Protein AF-A0A146LFT4-F1 (afdb_monomer_lite)

Organism: Lygus hesperus (NCBI:txid30085)

Sequence (166 aa):
MLKPLLLTLLDIGLSCFIITPLVVTFWATVWEFIFRYPDWFPLWWTLGVSWALQITVTLLRDILYEIHVKIRGWHFKIVSRLYIYLYCLVGLTGWRALWFLMEKYFDLRHTAVGLAVCLVPFVVISGSVNNLLALPYSVGVDHDRTSLYKYNTVFNVESTQNLGWY

Secondary structure (DSSP, 8-state):
-HHHHHHHHHHHHHIIIIIHHHHHHHHHHHHHHHHH-TTTS-HHHHHHHHHHHHHHHHHTHHHHHHHHHT--THHHHHHHHHHHHHHHHHHHHHHHHHHHHHHHHS-HHHHHHHHHHHHHHHHHHTTGGGGGGGSTT-------SSTTT----TT---TTTT----

Radius of gyration: 19.13 Å; chains: 1; bounding box: 43×38×45 Å

pLDDT: mean 78.92, std 14.84, range [31.19, 95.81]

InterPro domains:
  IPR032751 Protein fuseless [PF15993] (7-166)
  IPR032751 Protein fuseless [PTHR35270] (5-164)

Structure (mmCIF, N/CA/C/O backbone):
data_AF-A0A146LFT4-F1
#
_entry.id   AF-A0A146LFT4-F1
#
loop_
_atom_site.group_PDB
_atom_site.id
_atom_site.type_symbol
_atom_site.label_atom_id
_atom_site.label_alt_id
_atom_site.label_comp_id
_atom_site.label_asym_id
_atom_site.label_entity_id
_atom_site.label_seq_id
_atom_site.pdbx_PDB_ins_code
_atom_site.Cartn_x
_atom_site.Cartn_y
_atom_site.Cartn_z
_atom_site.occupancy
_atom_site.B_iso_or_equiv
_atom_site.auth_seq_id
_atom_site.auth_comp_id
_atom_site.auth_asym_id
_atom_site.auth_atom_id
_atom_site.pdbx_PDB_model_num
ATOM 1 N N . MET A 1 1 ? -26.825 -22.606 19.149 1.00 58.38 1 MET A N 1
ATOM 2 C CA . MET A 1 1 ? -25.910 -23.066 18.079 1.00 58.38 1 MET A CA 1
ATOM 3 C C . MET A 1 1 ? -26.267 -22.560 16.677 1.00 58.38 1 MET A C 1
ATOM 5 O O . MET A 1 1 ? -25.343 -22.192 15.974 1.00 58.38 1 MET A O 1
ATOM 9 N N . LEU A 1 2 ? -27.540 -22.454 16.258 1.00 63.97 2 LEU A N 1
ATOM 10 C CA . LEU A 1 2 ? -27.877 -21.982 14.892 1.00 63.97 2 LEU A CA 1
ATOM 11 C C . LEU A 1 2 ? -27.528 -20.504 14.602 1.00 63.97 2 LEU A C 1
ATOM 13 O O . LEU A 1 2 ? -27.076 -20.172 13.513 1.00 63.97 2 LEU A O 1
ATOM 17 N N . LYS A 1 3 ? -27.735 -19.614 15.582 1.00 74.12 3 LYS A N 1
ATOM 18 C CA . LYS A 1 3 ? -27.476 -18.168 15.448 1.00 74.12 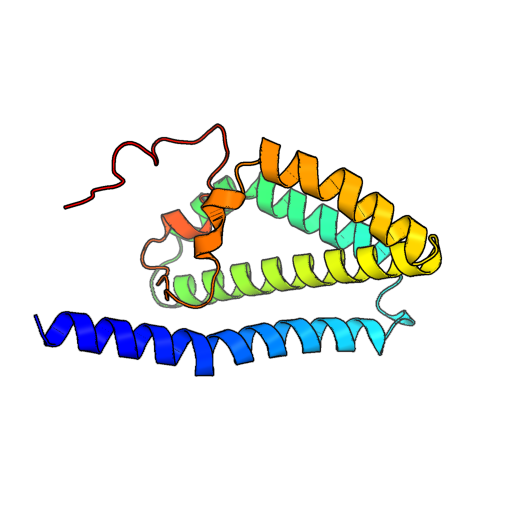3 LYS A CA 1
ATOM 19 C C . LYS A 1 3 ? -26.011 -17.810 15.128 1.00 74.12 3 LYS A C 1
ATOM 21 O O . LYS A 1 3 ? -25.820 -17.028 14.203 1.00 74.12 3 LYS A O 1
ATOM 26 N N . PRO A 1 4 ? -24.988 -18.355 15.823 1.00 82.75 4 PRO A N 1
ATOM 27 C CA . PRO A 1 4 ? -23.597 -18.050 15.484 1.00 82.75 4 PRO A CA 1
ATOM 28 C C . PRO A 1 4 ? -23.202 -18.581 14.101 1.00 82.75 4 PRO A C 1
ATOM 30 O O . PRO A 1 4 ? -22.568 -17.854 13.352 1.00 82.75 4 PRO A O 1
ATOM 33 N N . LEU A 1 5 ? -23.659 -19.780 13.712 1.00 84.00 5 LEU A N 1
ATOM 34 C CA . LEU A 1 5 ? -23.380 -20.340 12.383 1.00 84.00 5 LEU A CA 1
ATOM 35 C C . LEU A 1 5 ? -23.919 -19.442 11.256 1.00 84.00 5 LEU A C 1
ATOM 37 O O . LEU A 1 5 ? -23.223 -19.190 10.277 1.00 84.00 5 LEU A O 1
ATOM 41 N N . LEU A 1 6 ? -25.154 -18.949 11.399 1.00 88.12 6 LEU A N 1
ATOM 42 C CA . LEU A 1 6 ? -25.776 -18.069 10.410 1.00 88.12 6 LEU A CA 1
ATOM 43 C C . LEU A 1 6 ? -25.006 -16.751 10.246 1.00 88.12 6 LEU A C 1
ATOM 45 O O . LEU A 1 6 ? -24.800 -16.310 9.119 1.00 88.12 6 LEU A O 1
ATOM 49 N N . LEU A 1 7 ? -24.572 -16.143 11.354 1.00 86.50 7 LEU A N 1
ATOM 50 C CA . LEU A 1 7 ? -23.770 -14.916 11.330 1.00 86.50 7 LEU A CA 1
ATOM 51 C C . LEU A 1 7 ? -22.423 -15.151 10.639 1.00 86.50 7 LEU A C 1
ATOM 53 O O . LEU A 1 7 ? -22.056 -14.387 9.755 1.00 86.50 7 LEU A O 1
ATOM 57 N N . THR A 1 8 ? -21.741 -16.255 10.953 1.00 85.25 8 THR A N 1
ATOM 58 C CA . THR A 1 8 ? -20.473 -16.613 10.302 1.00 85.25 8 THR A CA 1
ATOM 59 C C . THR A 1 8 ? -20.635 -16.824 8.797 1.00 85.25 8 THR A C 1
ATOM 61 O O . THR A 1 8 ? -19.823 -16.339 8.016 1.00 85.25 8 THR A O 1
ATOM 64 N N . LEU A 1 9 ? -21.690 -17.516 8.359 1.00 87.06 9 LEU A N 1
ATOM 65 C CA . LEU A 1 9 ? -21.948 -17.722 6.931 1.00 87.06 9 LEU A CA 1
ATOM 66 C C . LEU A 1 9 ? -22.262 -16.406 6.209 1.00 87.06 9 LEU A C 1
ATOM 68 O O . LEU A 1 9 ? -21.827 -16.217 5.073 1.00 87.06 9 LEU A O 1
ATOM 72 N N . LEU A 1 10 ? -22.987 -15.494 6.864 1.00 87.75 10 LEU A N 1
ATOM 73 C CA . LEU A 1 10 ? -23.261 -14.164 6.326 1.00 87.75 10 LEU A CA 1
ATOM 74 C C . LEU A 1 10 ? -21.975 -13.338 6.189 1.00 87.75 10 LEU A C 1
ATOM 76 O O . LEU A 1 10 ? -21.765 -12.732 5.141 1.00 87.75 10 LEU A O 1
ATOM 80 N N . ASP A 1 11 ? -21.102 -13.359 7.196 1.00 85.25 11 ASP A N 1
ATOM 81 C CA . ASP A 1 11 ? -19.818 -12.651 7.173 1.00 85.25 11 ASP A CA 1
ATOM 82 C C . ASP A 1 11 ? -18.892 -13.187 6.077 1.00 85.25 11 ASP A C 1
ATOM 84 O O . ASP A 1 11 ? -18.282 -12.403 5.345 1.00 85.25 11 ASP A O 1
ATOM 88 N N . ILE A 1 12 ? -18.828 -14.511 5.904 1.00 86.12 12 ILE A N 1
ATOM 89 C CA . ILE A 1 12 ? -18.072 -15.141 4.812 1.00 86.12 12 ILE A CA 1
ATOM 90 C C . ILE A 1 12 ? -18.658 -14.726 3.459 1.00 86.12 12 ILE A C 1
ATOM 92 O O . ILE A 1 12 ? -17.913 -14.321 2.566 1.00 86.12 12 ILE A O 1
ATOM 96 N N . GLY A 1 13 ? -19.984 -14.775 3.303 1.00 88.00 13 GLY A N 1
ATOM 97 C CA . GLY A 1 13 ? -20.658 -14.367 2.071 1.00 88.00 13 GLY A CA 1
ATOM 98 C C . GLY A 1 13 ? -20.392 -12.901 1.720 1.00 88.00 13 GLY A C 1
ATOM 99 O O . GLY A 1 13 ? -19.982 -12.591 0.602 1.00 88.00 13 GLY A O 1
ATOM 100 N N . LEU A 1 14 ? -20.547 -11.997 2.689 1.00 87.62 14 LEU A N 1
ATOM 101 C CA . LEU A 1 14 ? -20.248 -10.573 2.534 1.00 87.62 14 LEU A CA 1
ATOM 102 C C . LEU A 1 14 ? -18.774 -10.347 2.157 1.00 87.62 14 LEU A C 1
ATOM 104 O O . LEU A 1 14 ? -18.476 -9.581 1.237 1.00 87.62 14 LEU A O 1
ATOM 108 N N . SER A 1 15 ? -17.855 -11.043 2.827 1.00 85.00 15 SER A N 1
ATOM 109 C CA . SER A 1 15 ? -16.415 -10.928 2.582 1.00 85.00 15 SER A CA 1
ATOM 110 C C . SER A 1 15 ? -16.028 -11.395 1.182 1.00 85.00 15 SER A C 1
ATOM 112 O O . SER A 1 15 ? -15.365 -10.664 0.444 1.00 85.00 15 SER A O 1
ATOM 114 N N . CYS A 1 16 ? -16.469 -12.588 0.785 1.00 86.94 16 CYS A N 1
ATOM 115 C CA . CYS A 1 16 ? -16.092 -13.202 -0.485 1.00 86.94 16 CYS A CA 1
ATOM 116 C C . CYS A 1 16 ? -16.775 -12.551 -1.692 1.00 86.94 16 CYS A C 1
ATOM 118 O O . CYS A 1 16 ? -16.124 -12.367 -2.716 1.00 86.94 16 CYS A O 1
ATOM 120 N N . PHE A 1 17 ? -18.060 -12.191 -1.597 1.00 89.12 17 PHE A N 1
ATOM 121 C CA . PHE A 1 17 ? -18.832 -11.738 -2.763 1.00 89.12 17 PHE A CA 1
ATOM 122 C C . PHE A 1 17 ? -18.920 -10.222 -2.918 1.00 89.12 17 PHE A C 1
ATOM 124 O O . PHE A 1 17 ? -19.193 -9.752 -4.018 1.00 89.12 17 PHE A O 1
ATOM 131 N N . ILE A 1 18 ? -18.705 -9.449 -1.852 1.00 90.62 18 ILE A N 1
ATOM 132 C CA . ILE A 1 18 ? -18.845 -7.987 -1.903 1.00 90.62 18 ILE A CA 1
ATOM 133 C C . ILE A 1 18 ? -17.513 -7.315 -1.597 1.00 90.62 18 ILE A C 1
ATOM 135 O O . ILE A 1 18 ? -16.995 -6.571 -2.427 1.00 90.62 18 ILE A O 1
ATOM 139 N N . ILE A 1 19 ? -16.923 -7.594 -0.434 1.00 87.56 19 ILE A N 1
ATOM 140 C CA . ILE A 1 19 ? -15.715 -6.885 0.008 1.00 87.56 19 ILE A CA 1
ATOM 141 C C . ILE A 1 19 ? -14.524 -7.234 -0.890 1.00 87.56 19 ILE A C 1
ATOM 143 O O . ILE A 1 19 ? -13.841 -6.339 -1.381 1.00 87.56 19 ILE A O 1
ATOM 147 N N . THR A 1 20 ? -14.302 -8.519 -1.166 1.00 86.31 20 THR A N 1
ATOM 148 C CA . THR A 1 20 ? -13.150 -8.966 -1.965 1.00 86.31 20 THR A CA 1
ATOM 149 C C . THR A 1 20 ? -13.182 -8.428 -3.392 1.00 86.31 20 THR A C 1
ATOM 151 O O . THR A 1 20 ? -12.187 -7.829 -3.803 1.00 86.31 20 THR A O 1
ATOM 154 N N . PRO A 1 21 ? -14.291 -8.540 -4.153 1.00 91.38 21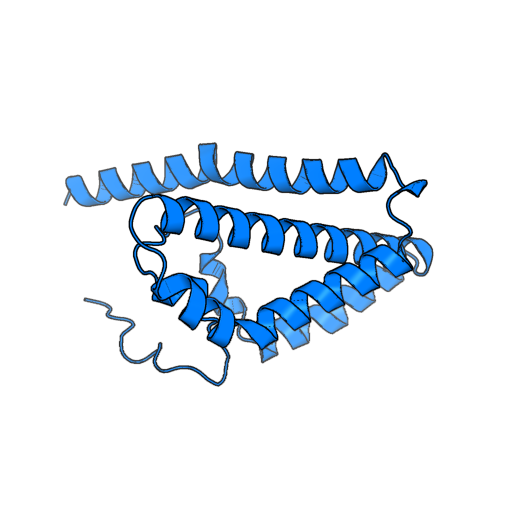 PRO A N 1
ATOM 155 C CA . PRO A 1 21 ? -14.338 -7.991 -5.504 1.00 91.38 21 PRO A CA 1
ATOM 156 C C . PRO A 1 21 ? -14.149 -6.475 -5.527 1.00 91.38 21 PRO A C 1
ATOM 158 O O . PRO A 1 21 ? -13.487 -5.970 -6.431 1.00 91.38 21 PRO A O 1
ATOM 161 N N . LEU A 1 22 ? -14.654 -5.743 -4.526 1.00 90.50 22 LEU A N 1
ATOM 162 C CA . LEU A 1 22 ? -14.426 -4.300 -4.413 1.00 90.50 22 LEU A CA 1
ATOM 163 C C . LEU A 1 22 ? -12.945 -3.969 -4.201 1.00 90.50 22 LEU A C 1
ATOM 165 O O . LEU A 1 22 ? -12.417 -3.096 -4.887 1.00 90.50 22 LEU A O 1
ATOM 169 N N . VAL A 1 23 ? -12.262 -4.682 -3.300 1.00 89.19 23 VAL A N 1
ATOM 170 C CA . VAL A 1 23 ? -10.824 -4.489 -3.043 1.00 89.19 23 VAL A CA 1
ATOM 171 C C . VAL A 1 23 ? -9.993 -4.835 -4.279 1.00 89.19 23 VAL A C 1
ATOM 173 O O . VAL A 1 23 ? -9.120 -4.057 -4.663 1.00 89.19 23 VAL A O 1
ATOM 176 N N . VAL A 1 24 ? -10.288 -5.959 -4.941 1.00 90.88 24 VAL A N 1
ATOM 177 C CA . VAL A 1 24 ? -9.601 -6.374 -6.176 1.00 90.88 24 VAL A CA 1
ATOM 178 C C . VAL A 1 24 ? -9.830 -5.356 -7.290 1.00 90.88 24 VAL A C 1
ATOM 180 O O . VAL A 1 24 ? -8.881 -4.971 -7.967 1.00 90.88 24 VAL A O 1
ATOM 183 N N . THR A 1 25 ? -11.061 -4.869 -7.456 1.00 93.31 25 THR A N 1
ATOM 184 C CA . THR A 1 25 ? -11.389 -3.856 -8.470 1.00 93.31 25 THR A CA 1
ATOM 185 C C . THR A 1 25 ? -10.673 -2.542 -8.186 1.00 93.31 25 THR A C 1
ATOM 187 O O . THR A 1 25 ? -10.105 -1.949 -9.100 1.00 93.31 25 THR A O 1
ATOM 190 N N . PHE A 1 26 ? -10.649 -2.093 -6.929 1.00 92.25 26 PHE A N 1
ATOM 191 C CA . PHE A 1 26 ? -9.905 -0.903 -6.519 1.00 92.25 26 PHE A CA 1
ATOM 192 C C . PHE A 1 26 ? -8.417 -1.035 -6.866 1.00 92.25 26 PHE A C 1
ATOM 194 O O . PHE A 1 26 ? -7.861 -0.178 -7.554 1.00 92.25 26 PHE A O 1
ATOM 201 N N . TRP A 1 27 ? -7.799 -2.144 -6.461 1.00 91.25 27 TRP A N 1
ATOM 202 C CA . TRP A 1 27 ? -6.400 -2.440 -6.744 1.00 91.25 27 TRP A CA 1
ATOM 203 C C . TRP A 1 27 ? -6.095 -2.471 -8.248 1.00 91.25 27 TRP A C 1
ATOM 205 O O . TRP A 1 27 ? -5.192 -1.770 -8.710 1.00 91.25 27 TRP A O 1
ATOM 215 N N . ALA A 1 28 ? -6.893 -3.216 -9.017 1.00 91.75 28 ALA A N 1
ATOM 216 C CA . ALA A 1 28 ? -6.735 -3.360 -10.462 1.00 91.75 28 ALA A CA 1
ATOM 217 C C . ALA A 1 28 ? -6.922 -2.021 -11.189 1.00 91.75 28 ALA A C 1
ATOM 219 O O . ALA A 1 28 ? -6.193 -1.712 -12.127 1.00 91.75 28 ALA A O 1
ATOM 220 N N . THR A 1 29 ? -7.852 -1.185 -10.723 1.00 94.19 29 THR A N 1
ATOM 221 C CA . THR A 1 29 ? -8.097 0.142 -11.304 1.00 94.19 29 THR A CA 1
ATOM 222 C C . THR A 1 29 ? -6.891 1.057 -11.130 1.00 94.19 29 THR A C 1
ATOM 224 O O . THR A 1 29 ? -6.489 1.727 -12.077 1.00 94.19 29 THR A O 1
ATOM 227 N N . VAL A 1 30 ? -6.276 1.076 -9.943 1.00 91.75 30 VAL A N 1
ATOM 228 C CA . VAL A 1 30 ? -5.057 1.866 -9.692 1.00 91.75 30 VAL A CA 1
ATOM 229 C C . VAL A 1 30 ? -3.907 1.371 -10.570 1.00 91.75 30 VAL A C 1
ATOM 231 O O . VAL A 1 30 ? -3.168 2.173 -11.142 1.00 91.75 30 VAL A O 1
ATOM 234 N N . TRP A 1 31 ? -3.785 0.052 -10.724 1.00 90.44 31 TRP A N 1
ATOM 235 C CA . TRP A 1 31 ? -2.785 -0.573 -11.587 1.00 90.44 31 TRP A CA 1
ATOM 236 C C . TRP A 1 31 ? -2.929 -0.175 -13.056 1.00 90.44 31 TRP A C 1
ATOM 238 O O . TRP A 1 31 ? -1.931 0.188 -13.686 1.00 90.44 31 TRP A O 1
ATOM 248 N N . GLU A 1 32 ? -4.152 -0.219 -13.580 1.00 92.50 32 GLU A N 1
ATOM 249 C CA . GLU A 1 32 ? -4.480 0.193 -14.947 1.00 92.50 32 GLU A CA 1
ATOM 250 C C . GLU A 1 32 ? -4.329 1.701 -15.151 1.00 92.50 32 GLU A C 1
ATOM 252 O O . GLU A 1 32 ? -3.897 2.150 -16.211 1.00 92.50 32 GLU A O 1
ATOM 257 N N . PHE A 1 33 ? -4.636 2.507 -14.135 1.00 91.88 33 PHE A N 1
ATOM 258 C CA . PHE A 1 33 ? -4.481 3.956 -14.205 1.00 91.88 33 PHE A CA 1
ATOM 259 C C . PHE A 1 33 ? -3.015 4.361 -14.397 1.00 91.88 33 PHE A C 1
ATOM 261 O O . PHE A 1 33 ? -2.698 5.117 -15.312 1.00 91.88 33 PHE A O 1
ATOM 268 N N . ILE A 1 34 ? -2.108 3.803 -13.592 1.00 90.12 34 ILE A N 1
ATOM 269 C CA . ILE A 1 34 ? -0.664 4.057 -13.723 1.00 90.12 34 ILE A CA 1
ATOM 270 C C . ILE A 1 34 ? -0.153 3.563 -15.081 1.00 90.12 34 ILE A C 1
ATOM 272 O O . ILE A 1 34 ? 0.670 4.224 -15.707 1.00 90.12 34 ILE A O 1
ATOM 276 N N . PHE A 1 35 ? -0.661 2.420 -15.555 1.00 86.88 35 PHE A N 1
ATOM 277 C CA . PHE A 1 35 ? -0.293 1.872 -16.858 1.00 86.88 35 PHE A CA 1
ATOM 278 C C . PHE A 1 35 ? -0.722 2.765 -18.024 1.00 86.88 35 PHE A C 1
ATOM 280 O O . PHE A 1 35 ? 0.042 2.953 -18.968 1.00 86.88 35 PHE A O 1
ATOM 287 N N . ARG A 1 36 ? -1.934 3.325 -17.961 1.00 92.06 36 ARG A N 1
ATOM 288 C CA . ARG A 1 36 ? -2.501 4.153 -19.031 1.00 92.06 36 ARG A CA 1
ATOM 289 C C . ARG A 1 36 ? -1.849 5.531 -19.141 1.00 92.06 36 ARG A C 1
ATOM 291 O O . ARG A 1 36 ? -1.870 6.104 -20.226 1.00 92.06 36 ARG A O 1
ATOM 298 N N . TYR A 1 37 ? -1.268 6.046 -18.058 1.00 91.94 37 TYR A N 1
ATOM 299 C CA . TYR A 1 37 ? -0.650 7.377 -18.012 1.00 91.94 37 TYR A CA 1
ATOM 300 C C . TYR A 1 37 ? 0.837 7.318 -17.617 1.00 91.94 37 TYR A C 1
ATOM 302 O O . TYR A 1 37 ? 1.227 7.893 -16.598 1.00 91.94 37 TYR A O 1
ATOM 310 N N . PRO A 1 38 ? 1.702 6.655 -18.408 1.00 87.50 38 PRO A N 1
ATOM 311 C CA . PRO A 1 38 ? 3.107 6.457 -18.048 1.00 87.50 38 PRO A CA 1
ATOM 312 C C . PRO A 1 38 ? 3.890 7.774 -17.930 1.00 87.50 38 PRO A C 1
ATOM 314 O O . PRO A 1 38 ? 4.794 7.874 -17.103 1.00 87.50 38 PRO A O 1
ATOM 317 N N . ASP A 1 39 ? 3.510 8.804 -18.690 1.00 90.62 39 ASP A N 1
ATOM 318 C CA . ASP A 1 39 ? 4.153 10.125 -18.645 1.00 90.62 39 ASP A CA 1
ATOM 319 C C . ASP A 1 39 ? 3.924 10.848 -17.310 1.00 90.62 39 ASP A C 1
ATOM 321 O O . ASP A 1 39 ? 4.750 11.650 -16.877 1.00 90.62 39 ASP A O 1
ATOM 325 N N . TRP A 1 40 ? 2.808 10.560 -16.635 1.00 91.94 40 TRP A N 1
ATOM 326 C CA . TRP A 1 40 ? 2.486 11.140 -15.328 1.00 91.94 40 TRP A CA 1
ATOM 327 C C . TRP A 1 40 ? 3.170 10.384 -14.186 1.00 91.94 40 TRP A C 1
ATOM 329 O O . TRP A 1 40 ? 3.346 10.931 -13.097 1.00 91.94 40 TRP A O 1
ATOM 339 N N . PHE A 1 41 ? 3.583 9.137 -14.435 1.00 90.75 41 PHE A N 1
ATOM 340 C CA . PHE A 1 41 ? 4.171 8.236 -13.447 1.00 90.75 41 PHE A CA 1
ATOM 341 C C . PHE A 1 41 ? 5.532 7.687 -13.910 1.00 90.75 41 PHE A C 1
ATOM 343 O O . PHE A 1 41 ? 5.667 6.485 -14.168 1.00 90.75 41 PHE A O 1
ATOM 350 N N . PRO A 1 42 ? 6.577 8.537 -13.999 1.00 92.56 42 PRO A N 1
ATOM 351 C CA . PRO A 1 42 ? 7.919 8.075 -14.329 1.00 92.56 42 PRO A CA 1
ATOM 352 C C . PRO A 1 42 ? 8.415 7.056 -13.293 1.00 92.56 42 PRO A C 1
ATOM 354 O O . PRO A 1 42 ? 8.574 7.378 -12.119 1.00 92.56 42 PRO A O 1
ATOM 357 N N . LEU A 1 43 ? 8.707 5.829 -13.743 1.00 90.56 43 LEU A N 1
ATOM 358 C CA . LEU A 1 43 ? 8.885 4.640 -12.889 1.00 90.56 43 LEU A CA 1
ATOM 359 C C . LEU A 1 43 ? 9.794 4.846 -11.670 1.00 90.56 43 LEU A C 1
ATOM 361 O O . LEU A 1 43 ? 9.392 4.558 -10.546 1.00 90.56 43 LEU A O 1
ATOM 365 N N . TRP A 1 44 ? 11.012 5.354 -11.877 1.00 92.12 44 TRP A N 1
ATOM 366 C CA . TRP A 1 44 ? 11.984 5.556 -10.797 1.00 92.12 44 TRP A CA 1
ATOM 367 C C . TRP A 1 44 ? 11.530 6.609 -9.786 1.00 92.12 44 TRP A C 1
ATOM 369 O O . TRP A 1 44 ? 11.717 6.437 -8.582 1.00 92.12 44 TRP A O 1
ATOM 379 N N . TRP A 1 45 ? 10.900 7.679 -10.270 1.00 93.94 45 TRP A N 1
ATOM 380 C CA . TRP A 1 45 ? 10.360 8.736 -9.424 1.00 93.94 45 TRP A CA 1
ATOM 381 C C . TRP A 1 45 ? 9.154 8.239 -8.630 1.00 93.94 45 TRP A C 1
ATOM 383 O O . TRP A 1 45 ? 9.106 8.397 -7.413 1.00 93.94 45 TRP A O 1
ATOM 393 N N . THR A 1 46 ? 8.211 7.570 -9.298 1.00 93.81 46 THR A N 1
ATOM 394 C CA . THR A 1 46 ? 7.033 6.974 -8.663 1.00 93.81 46 THR A CA 1
ATOM 395 C C . THR A 1 46 ? 7.439 5.956 -7.606 1.00 93.81 46 THR A C 1
ATOM 397 O O . THR A 1 46 ? 6.887 5.986 -6.507 1.00 93.81 46 THR A O 1
ATOM 400 N N . LEU A 1 47 ? 8.434 5.109 -7.885 1.00 94.38 47 LEU A N 1
ATOM 401 C CA . LEU A 1 47 ? 8.988 4.175 -6.910 1.00 94.38 47 LEU A CA 1
ATOM 402 C C . LEU A 1 47 ? 9.575 4.927 -5.704 1.00 94.38 47 LEU A C 1
ATOM 404 O O . LEU A 1 47 ? 9.172 4.671 -4.570 1.00 94.38 47 LEU A O 1
ATOM 408 N N . GLY A 1 48 ? 10.488 5.872 -5.945 1.00 95.25 48 GLY A N 1
ATOM 409 C CA . GLY A 1 48 ? 11.183 6.611 -4.889 1.00 95.25 48 GLY A CA 1
ATOM 410 C C . GLY A 1 48 ? 10.236 7.391 -3.979 1.00 95.25 48 GLY A C 1
ATOM 411 O O . GLY A 1 48 ? 10.304 7.251 -2.759 1.00 95.25 48 GLY A O 1
ATOM 412 N N . VAL A 1 49 ? 9.308 8.157 -4.559 1.00 95.56 49 VAL A N 1
ATOM 413 C CA . VAL A 1 49 ? 8.314 8.935 -3.804 1.00 95.56 49 VAL A CA 1
ATOM 414 C C . VAL A 1 49 ? 7.380 8.019 -3.023 1.00 95.56 49 VAL A C 1
ATOM 416 O O . VAL A 1 49 ? 7.113 8.291 -1.854 1.00 95.56 49 VAL A O 1
ATOM 419 N N . SER A 1 50 ? 6.915 6.923 -3.630 1.00 95.06 50 SER A N 1
ATOM 420 C CA . SER A 1 50 ? 5.999 6.003 -2.952 1.00 95.06 50 SER A CA 1
ATOM 421 C C . SER A 1 50 ? 6.649 5.382 -1.718 1.00 95.06 50 SER A C 1
ATOM 423 O O . SER A 1 50 ? 6.091 5.460 -0.626 1.00 95.06 50 SER A O 1
ATOM 425 N N . TRP A 1 51 ? 7.867 4.845 -1.850 1.00 94.44 51 TRP A N 1
ATOM 426 C CA . TRP A 1 51 ? 8.590 4.264 -0.715 1.00 94.44 51 TRP A CA 1
ATOM 427 C C . TRP A 1 51 ? 8.975 5.305 0.333 1.00 94.44 51 TRP A C 1
ATOM 429 O O . TRP A 1 51 ? 8.818 5.042 1.525 1.00 94.44 51 TRP A O 1
ATOM 439 N N . ALA A 1 52 ? 9.419 6.496 -0.079 1.00 95.81 52 ALA A N 1
ATOM 440 C CA . ALA A 1 52 ? 9.735 7.577 0.848 1.00 95.81 52 ALA A CA 1
ATOM 441 C C . ALA A 1 52 ? 8.509 7.978 1.678 1.00 95.81 52 ALA A C 1
ATOM 443 O O . ALA A 1 52 ? 8.606 8.076 2.902 1.00 95.81 52 ALA A O 1
ATOM 444 N N . LEU A 1 53 ? 7.345 8.147 1.045 1.00 94.38 53 LEU A N 1
ATOM 445 C CA . LEU A 1 53 ? 6.091 8.434 1.739 1.00 94.38 53 LEU A CA 1
ATOM 446 C C . LEU A 1 53 ? 5.675 7.280 2.654 1.00 94.38 53 LEU A C 1
ATOM 448 O O . LEU A 1 53 ? 5.334 7.529 3.808 1.00 94.38 53 LEU A O 1
ATOM 452 N N . GLN A 1 54 ? 5.756 6.029 2.189 1.00 92.12 54 GLN A N 1
ATOM 453 C CA . GLN A 1 54 ? 5.403 4.856 2.994 1.00 92.12 54 GLN A CA 1
ATOM 454 C C . GLN A 1 54 ? 6.252 4.782 4.267 1.00 92.12 54 GLN A C 1
ATOM 456 O O . GLN A 1 54 ? 5.715 4.631 5.366 1.00 92.12 54 GLN A O 1
ATOM 461 N N . ILE A 1 55 ? 7.573 4.928 4.127 1.00 92.50 55 ILE A N 1
ATOM 462 C CA . ILE A 1 55 ? 8.528 4.914 5.238 1.00 92.50 55 ILE A CA 1
ATOM 463 C C . ILE A 1 55 ? 8.253 6.093 6.166 1.00 92.50 55 ILE A C 1
ATOM 465 O O . ILE A 1 55 ? 8.113 5.894 7.367 1.00 92.50 55 ILE A O 1
ATOM 469 N N . THR A 1 56 ? 8.099 7.301 5.622 1.00 92.56 56 THR A N 1
ATOM 470 C CA . THR A 1 56 ? 7.846 8.515 6.412 1.00 92.56 56 THR A CA 1
ATOM 471 C C . THR A 1 56 ? 6.576 8.381 7.243 1.00 92.56 56 THR A C 1
ATOM 473 O O . THR A 1 56 ? 6.604 8.601 8.450 1.00 92.56 56 THR A O 1
ATOM 476 N N . VAL A 1 57 ? 5.468 7.953 6.635 1.00 89.38 57 VAL A N 1
ATOM 477 C CA . VAL A 1 57 ? 4.197 7.741 7.341 1.00 89.38 57 VAL A CA 1
ATOM 478 C C . VAL A 1 57 ? 4.318 6.637 8.393 1.00 89.38 57 VAL A C 1
ATOM 480 O O . VAL A 1 57 ? 3.741 6.752 9.472 1.00 89.38 57 VAL A O 1
ATOM 483 N N . THR A 1 58 ? 5.089 5.587 8.108 1.00 87.88 58 THR A N 1
ATOM 484 C CA . THR A 1 58 ? 5.322 4.490 9.056 1.00 87.88 58 THR A CA 1
ATOM 485 C C . THR A 1 58 ? 6.172 4.940 10.247 1.00 87.88 58 THR A C 1
ATOM 487 O O . THR A 1 58 ? 5.878 4.555 11.375 1.00 87.88 58 THR A O 1
ATOM 490 N N . LEU A 1 59 ? 7.187 5.781 10.027 1.00 88.25 59 LEU A N 1
ATOM 491 C CA . LEU A 1 59 ? 8.027 6.352 11.086 1.00 88.25 59 LEU A CA 1
ATOM 492 C C . LEU A 1 59 ? 7.269 7.384 11.929 1.00 88.25 59 LEU A C 1
ATOM 494 O O . LEU A 1 59 ? 7.424 7.423 13.144 1.00 88.25 59 LEU A O 1
ATOM 498 N N . LEU A 1 60 ? 6.417 8.195 11.301 1.00 88.12 60 LEU A N 1
ATOM 499 C CA . LEU A 1 60 ? 5.615 9.218 11.977 1.00 88.12 60 LEU A CA 1
ATOM 500 C C . LEU A 1 60 ? 4.326 8.668 12.603 1.00 88.12 60 LEU A C 1
ATOM 502 O O . LEU A 1 60 ? 3.530 9.448 13.122 1.00 88.12 60 LEU A O 1
ATOM 506 N N . ARG A 1 61 ? 4.093 7.351 12.569 1.00 84.06 61 ARG A N 1
ATOM 507 C CA . ARG A 1 61 ? 2.828 6.736 13.000 1.00 84.06 61 ARG A CA 1
ATOM 508 C C . ARG A 1 61 ? 2.420 7.114 14.427 1.00 84.06 61 ARG A C 1
ATOM 510 O O . ARG A 1 61 ? 1.246 7.376 14.652 1.00 84.06 61 ARG A O 1
ATOM 517 N N . ASP A 1 62 ? 3.373 7.193 15.356 1.00 82.00 62 ASP A N 1
ATOM 518 C CA . ASP A 1 62 ? 3.083 7.456 16.770 1.00 82.00 62 ASP A CA 1
ATOM 519 C C . ASP A 1 62 ? 2.661 8.923 16.954 1.00 82.00 62 ASP A C 1
ATOM 521 O O . ASP A 1 62 ? 1.706 9.231 17.660 1.00 82.00 62 ASP A O 1
ATOM 525 N N . ILE A 1 63 ? 3.292 9.836 16.210 1.00 84.88 63 ILE A N 1
ATOM 526 C CA . ILE A 1 63 ? 2.910 11.254 16.168 1.00 84.88 63 ILE A CA 1
ATOM 527 C C . ILE A 1 63 ? 1.533 11.415 15.512 1.00 84.88 63 ILE A C 1
ATOM 529 O O . ILE A 1 63 ? 0.691 12.170 16.001 1.00 84.88 63 ILE A O 1
ATOM 533 N N . LEU A 1 64 ? 1.283 10.698 14.412 1.00 82.88 64 LEU A N 1
ATOM 534 C CA . LEU A 1 64 ? -0.015 10.704 13.742 1.00 82.88 64 LEU A CA 1
ATOM 535 C C . LEU A 1 64 ? -1.112 10.168 14.664 1.00 82.88 64 LEU A C 1
ATOM 537 O O . LEU A 1 64 ? -2.184 10.763 14.707 1.00 82.88 64 LEU A O 1
ATOM 541 N N . TYR A 1 65 ? -0.835 9.123 15.444 1.00 84.31 65 TYR A N 1
ATOM 542 C CA . TYR A 1 65 ? -1.741 8.603 16.462 1.00 84.31 65 TYR A CA 1
ATOM 543 C C . TYR A 1 65 ? -2.082 9.667 17.516 1.00 84.31 65 TYR A C 1
ATOM 545 O O . TYR A 1 65 ? -3.260 9.954 17.730 1.00 84.31 65 TYR A O 1
ATOM 553 N N . GLU A 1 66 ? -1.079 10.327 18.100 1.00 84.44 66 GLU A N 1
ATOM 554 C CA . GLU A 1 66 ? -1.277 11.385 19.106 1.00 84.44 66 GLU A CA 1
ATOM 555 C C . GLU A 1 66 ? -2.113 12.564 18.583 1.00 84.44 66 GLU A C 1
ATOM 557 O O . GLU A 1 66 ? -2.930 13.149 19.301 1.00 84.44 66 GLU A O 1
ATOM 562 N N . ILE A 1 67 ? -1.940 12.924 17.309 1.00 83.88 67 ILE A N 1
ATOM 563 C CA . ILE A 1 67 ? -2.764 13.942 16.648 1.00 83.88 67 ILE A CA 1
ATOM 564 C C . ILE A 1 67 ? -4.183 13.408 16.421 1.00 83.88 67 ILE A C 1
ATOM 566 O O . ILE A 1 67 ? -5.165 14.105 16.679 1.00 83.88 67 ILE A O 1
ATOM 570 N N . HIS A 1 68 ? -4.307 12.170 15.951 1.00 82.00 68 HIS A N 1
ATOM 571 C CA . HIS A 1 68 ? -5.572 11.587 15.528 1.00 82.00 68 HIS A CA 1
ATOM 572 C C . HIS A 1 68 ? -6.510 11.269 16.700 1.00 82.00 68 HIS A C 1
ATOM 574 O O . HIS A 1 68 ? -7.719 11.474 16.587 1.00 82.00 68 HIS A O 1
ATOM 580 N N . VAL A 1 69 ? -5.980 10.869 17.860 1.00 82.06 69 VAL A N 1
ATOM 581 C CA . VAL A 1 69 ? -6.759 10.634 19.093 1.00 82.06 69 VAL A CA 1
ATOM 582 C C . VAL A 1 69 ? -7.469 11.903 19.580 1.00 82.06 69 VAL A C 1
ATOM 584 O O . VAL A 1 69 ? -8.550 11.823 20.173 1.00 82.06 69 VAL A O 1
ATOM 587 N N . LYS A 1 70 ? -6.913 13.087 19.287 1.00 84.19 70 LYS A N 1
ATOM 588 C CA . LYS A 1 70 ? -7.524 14.384 19.628 1.00 84.19 70 LYS A CA 1
ATOM 589 C C . LYS A 1 70 ? -8.754 14.694 18.770 1.00 84.19 70 LYS A C 1
ATOM 591 O O . LYS A 1 70 ? -9.607 15.477 19.189 1.00 84.19 70 LYS A O 1
ATOM 596 N N . ILE A 1 71 ? -8.889 14.064 17.603 1.00 82.81 71 ILE A N 1
ATOM 597 C CA . ILE A 1 71 ? -10.038 14.231 16.710 1.00 82.81 71 ILE A CA 1
ATOM 598 C C . ILE A 1 71 ? -11.228 13.432 17.259 1.00 82.81 71 ILE A C 1
ATOM 600 O O . ILE A 1 71 ? -11.112 12.270 17.654 1.00 82.81 71 ILE A O 1
ATOM 604 N N . ARG A 1 72 ? -12.415 14.050 17.293 1.00 80.62 72 ARG A N 1
ATOM 605 C CA . ARG A 1 72 ? -13.635 13.436 17.843 1.00 80.62 72 ARG A CA 1
ATOM 606 C C . ARG A 1 72 ? -14.778 13.388 16.832 1.00 80.62 72 ARG A C 1
ATOM 608 O O . ARG A 1 72 ? -14.847 14.167 15.882 1.00 80.62 72 ARG A O 1
ATOM 615 N N . GLY A 1 73 ? -15.701 12.458 17.072 1.00 82.69 73 GLY A N 1
ATOM 616 C CA . GLY A 1 73 ? -16.940 12.322 16.308 1.00 82.69 73 GLY A CA 1
ATOM 617 C C . GLY A 1 73 ? -16.718 11.864 14.865 1.00 82.69 73 GLY A C 1
ATOM 618 O O . GLY A 1 73 ? -15.922 10.968 14.596 1.00 82.69 73 GLY A O 1
ATOM 619 N N . TRP A 1 74 ? -17.453 12.469 13.933 1.00 83.19 74 TRP A N 1
ATOM 620 C CA . TRP A 1 74 ? -17.451 12.090 12.517 1.00 83.19 74 TRP A CA 1
ATOM 621 C C . TRP A 1 74 ? -16.142 12.437 11.798 1.00 83.19 74 TRP A C 1
ATOM 623 O O . TRP A 1 74 ? -15.708 11.678 10.935 1.00 83.19 74 TRP A O 1
ATOM 633 N N . HIS A 1 75 ? -15.464 13.512 12.212 1.00 83.56 75 HIS A N 1
ATOM 634 C CA . HIS A 1 75 ? -14.164 13.911 11.664 1.00 83.56 75 HIS A CA 1
ATOM 635 C C . HIS A 1 75 ? -13.114 12.809 11.818 1.00 83.56 75 HIS A C 1
ATOM 637 O O . HIS A 1 75 ? -12.361 12.547 10.886 1.00 83.56 75 HIS A O 1
ATOM 643 N N . PHE A 1 76 ? -13.116 12.109 12.957 1.00 83.00 76 PHE A N 1
ATOM 644 C CA . PHE A 1 76 ? -12.211 10.985 13.201 1.00 83.00 76 PHE A CA 1
ATOM 645 C C . PHE A 1 76 ? -12.397 9.896 12.140 1.00 83.00 76 PHE A C 1
ATOM 647 O O . PHE A 1 76 ? -11.431 9.470 11.518 1.00 83.00 76 PHE A O 1
ATOM 654 N N . LYS A 1 77 ? -13.653 9.505 11.877 1.00 82.06 77 LYS A N 1
ATOM 655 C CA . LYS A 1 77 ? -13.985 8.462 10.896 1.00 82.06 77 LYS A CA 1
ATOM 656 C C . LYS A 1 77 ? -13.565 8.845 9.478 1.00 82.06 77 LYS A C 1
ATOM 658 O O . LYS A 1 77 ? -13.118 7.992 8.727 1.00 82.06 77 LYS A O 1
ATOM 663 N N . ILE A 1 78 ? -13.721 10.111 9.099 1.00 86.31 78 ILE A N 1
ATOM 664 C CA . ILE A 1 78 ? -13.336 10.578 7.762 1.00 86.31 78 ILE A CA 1
ATOM 665 C C . ILE A 1 78 ? -11.813 10.571 7.627 1.00 86.31 78 ILE A C 1
ATOM 667 O O . ILE A 1 78 ? -11.279 9.999 6.680 1.00 86.31 78 ILE A O 1
ATOM 671 N N . VAL A 1 79 ? -11.107 11.156 8.597 1.00 86.12 79 VAL A N 1
ATOM 672 C CA . VAL A 1 79 ? -9.644 11.262 8.560 1.00 86.12 79 VAL A CA 1
ATOM 673 C C . VAL A 1 79 ? -8.987 9.881 8.622 1.00 86.12 79 VAL A C 1
ATOM 675 O O . VAL A 1 79 ? -8.027 9.651 7.893 1.00 86.12 79 VAL A O 1
ATOM 678 N N . SER A 1 80 ? -9.516 8.937 9.410 1.00 82.81 80 SER A N 1
ATOM 679 C CA . SER A 1 80 ? -8.964 7.578 9.490 1.00 82.81 80 SER A CA 1
ATOM 680 C C . SER A 1 80 ? -9.113 6.822 8.171 1.00 82.81 80 SER A C 1
ATOM 682 O O . SER A 1 80 ? -8.168 6.186 7.707 1.00 82.81 80 SER A O 1
ATOM 684 N N . ARG A 1 81 ? -10.273 6.932 7.512 1.00 87.12 81 ARG A N 1
ATOM 685 C CA . ARG A 1 81 ? -10.519 6.288 6.215 1.00 87.12 81 ARG A CA 1
ATOM 686 C C . ARG A 1 81 ? -9.687 6.914 5.102 1.00 87.12 81 ARG A C 1
ATOM 688 O O . ARG A 1 81 ? -9.129 6.177 4.296 1.00 87.12 81 ARG A O 1
ATOM 695 N N . LEU A 1 82 ? -9.544 8.241 5.092 1.00 89.00 82 LEU A N 1
ATOM 696 C CA . LEU A 1 82 ? -8.652 8.934 4.159 1.00 89.00 82 LEU A CA 1
ATOM 697 C C . LEU A 1 82 ? -7.195 8.517 4.359 1.00 89.00 82 LEU A C 1
ATOM 699 O O . LEU A 1 82 ? -6.509 8.243 3.381 1.00 89.00 82 LEU A O 1
ATOM 703 N N . TYR A 1 83 ? -6.741 8.418 5.609 1.00 87.75 83 TYR A N 1
ATOM 704 C CA . TYR A 1 83 ? -5.400 7.943 5.934 1.00 87.75 83 TYR A CA 1
ATOM 705 C C . TYR A 1 83 ? -5.142 6.542 5.367 1.00 87.75 83 TYR A C 1
ATOM 707 O O . TYR A 1 83 ? -4.185 6.363 4.615 1.00 87.75 83 TYR A O 1
ATOM 715 N N . ILE A 1 84 ? -6.022 5.574 5.657 1.00 87.12 84 ILE A N 1
ATOM 716 C CA . ILE A 1 84 ? -5.894 4.197 5.151 1.00 87.12 84 ILE A CA 1
ATOM 717 C C . ILE A 1 84 ? -5.893 4.185 3.621 1.00 87.12 84 ILE A C 1
ATOM 719 O O . ILE A 1 84 ? -5.061 3.521 3.006 1.00 87.12 84 ILE A O 1
ATOM 723 N N . TYR A 1 85 ? -6.810 4.928 2.999 1.00 89.94 85 TYR A N 1
ATOM 724 C CA . TYR A 1 85 ? -6.947 4.960 1.547 1.00 89.94 85 TYR A CA 1
ATOM 725 C C . TYR A 1 85 ? -5.702 5.537 0.866 1.00 89.94 85 TYR A C 1
ATOM 727 O O . TYR A 1 85 ? -5.190 4.941 -0.077 1.00 89.94 85 TYR A O 1
ATOM 735 N N . LEU A 1 86 ? -5.168 6.651 1.375 1.00 91.38 86 LEU A N 1
ATOM 736 C CA . LEU A 1 86 ? -3.938 7.255 0.862 1.00 91.38 86 LEU A CA 1
ATOM 737 C C . LEU A 1 86 ? -2.728 6.348 1.086 1.00 91.38 86 LEU A C 1
ATOM 739 O O . LEU A 1 86 ? -1.934 6.158 0.169 1.00 91.38 86 LEU A O 1
ATOM 743 N N . TYR A 1 87 ? -2.605 5.748 2.272 1.00 90.25 87 TYR A N 1
ATOM 744 C CA . TYR A 1 87 ? -1.525 4.808 2.572 1.00 90.25 87 TYR A CA 1
ATOM 745 C C . TYR A 1 87 ? -1.561 3.587 1.643 1.00 90.25 87 TYR A C 1
ATOM 747 O O . TYR A 1 87 ? -0.519 3.137 1.161 1.00 90.25 87 TYR A O 1
ATOM 755 N N . CYS A 1 88 ? -2.764 3.087 1.342 1.00 90.38 88 CYS A N 1
ATOM 756 C CA . CYS A 1 88 ? -2.966 2.011 0.382 1.00 90.38 88 CYS A CA 1
ATOM 757 C C . CYS A 1 88 ? -2.597 2.456 -1.038 1.00 90.38 88 CYS A C 1
ATOM 759 O O . CYS A 1 88 ? -1.788 1.790 -1.674 1.00 90.38 88 CYS A O 1
ATOM 761 N N . LEU A 1 89 ? -3.103 3.601 -1.511 1.00 93.00 89 LEU A N 1
ATOM 762 C CA . LEU A 1 89 ? -2.791 4.139 -2.841 1.00 93.00 89 LEU A CA 1
ATOM 763 C C . LEU A 1 89 ? -1.286 4.287 -3.077 1.00 93.00 89 LEU A C 1
ATOM 765 O O . LEU A 1 89 ? -0.791 3.818 -4.098 1.00 93.00 89 LEU A O 1
ATOM 769 N N . VAL A 1 90 ? -0.570 4.889 -2.124 1.00 93.69 90 VAL A N 1
ATOM 770 C CA . VAL A 1 90 ? 0.891 5.056 -2.177 1.00 93.69 90 VAL A CA 1
ATOM 771 C C . VAL A 1 90 ? 1.600 3.697 -2.236 1.00 93.69 90 VAL A C 1
ATOM 773 O O . VAL A 1 90 ? 2.531 3.506 -3.018 1.00 93.69 90 VAL A O 1
ATOM 776 N N . GLY A 1 91 ? 1.122 2.717 -1.469 1.00 92.19 91 GLY A N 1
ATOM 777 C CA . GLY A 1 91 ? 1.656 1.357 -1.527 1.00 92.19 91 GLY A CA 1
ATOM 778 C C . GLY A 1 91 ? 1.441 0.716 -2.891 1.00 92.19 91 GLY A C 1
ATOM 779 O O . GLY A 1 91 ? 2.372 0.155 -3.468 1.00 92.19 91 GLY A O 1
ATOM 780 N N . LEU A 1 92 ? 0.235 0.835 -3.448 1.00 93.19 92 LEU A N 1
ATOM 781 C CA . LEU A 1 92 ? -0.090 0.280 -4.759 1.00 93.19 92 LEU A CA 1
ATOM 782 C C . LEU A 1 92 ? 0.728 0.922 -5.875 1.00 93.19 92 LEU A C 1
ATOM 784 O O . LEU A 1 92 ? 1.210 0.195 -6.744 1.00 93.19 92 LEU A O 1
ATOM 788 N N . THR A 1 93 ? 0.939 2.241 -5.839 1.00 93.12 93 THR A N 1
ATOM 789 C CA . THR A 1 93 ? 1.777 2.938 -6.824 1.00 93.12 93 THR A CA 1
ATOM 790 C C . THR A 1 93 ? 3.233 2.493 -6.739 1.00 93.12 93 THR A C 1
ATOM 792 O O . THR A 1 93 ? 3.854 2.235 -7.772 1.00 93.12 93 THR A O 1
ATOM 795 N N . GLY A 1 94 ? 3.767 2.334 -5.525 1.00 92.88 94 GLY A N 1
ATOM 796 C CA . GLY A 1 94 ? 5.131 1.854 -5.299 1.00 92.88 94 GLY A CA 1
ATOM 797 C C . GLY A 1 94 ? 5.335 0.423 -5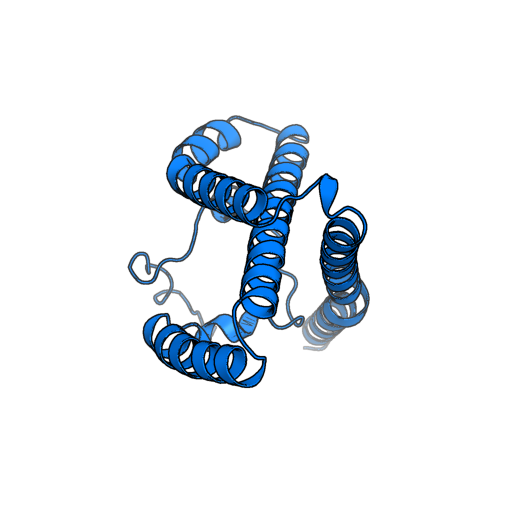.789 1.00 92.88 94 GLY A C 1
ATOM 798 O O . GLY A 1 94 ? 6.270 0.160 -6.547 1.00 92.88 94 GLY A O 1
ATOM 799 N N . TRP A 1 95 ? 4.426 -0.488 -5.427 1.00 90.94 95 TRP A N 1
ATOM 800 C CA . TRP A 1 95 ? 4.455 -1.868 -5.913 1.00 90.94 95 TRP A CA 1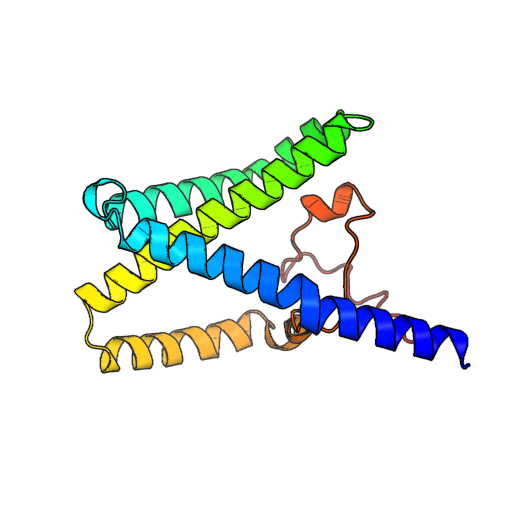
ATOM 801 C C . TRP A 1 95 ? 4.354 -1.921 -7.432 1.00 90.94 95 TRP A C 1
ATOM 803 O O . TRP A 1 95 ? 5.175 -2.565 -8.077 1.00 90.94 95 TRP A O 1
ATOM 813 N N . ARG A 1 96 ? 3.403 -1.200 -8.025 1.00 90.25 96 ARG A N 1
ATOM 814 C CA . ARG A 1 96 ? 3.212 -1.161 -9.477 1.00 90.25 96 ARG A CA 1
ATOM 815 C C . ARG A 1 96 ? 4.468 -0.714 -10.224 1.00 90.25 96 ARG A C 1
ATOM 817 O O . ARG A 1 96 ? 4.824 -1.329 -11.230 1.00 90.25 96 ARG A O 1
ATOM 824 N N . ALA A 1 97 ? 5.115 0.347 -9.743 1.00 91.25 97 ALA A N 1
ATOM 825 C CA . ALA A 1 97 ? 6.353 0.860 -10.317 1.00 91.25 97 ALA A CA 1
ATOM 826 C C . ALA A 1 97 ? 7.499 -0.153 -10.180 1.00 91.25 97 ALA A C 1
ATOM 828 O O . ALA A 1 97 ? 8.267 -0.332 -11.124 1.00 91.25 97 ALA A O 1
ATOM 829 N N . LEU A 1 98 ? 7.580 -0.855 -9.044 1.00 89.62 98 LEU A N 1
ATOM 830 C CA . LEU A 1 98 ? 8.567 -1.911 -8.822 1.00 89.62 98 LEU A CA 1
ATOM 831 C C . LEU A 1 98 ? 8.386 -3.064 -9.815 1.00 89.62 98 LEU A C 1
ATOM 833 O O . LEU A 1 98 ? 9.352 -3.438 -10.474 1.00 89.62 98 LEU A O 1
ATOM 837 N N . TRP A 1 99 ? 7.159 -3.571 -9.973 1.00 86.75 99 TRP A N 1
ATOM 838 C CA . TRP A 1 99 ? 6.837 -4.628 -10.941 1.00 86.75 99 TRP A CA 1
ATOM 839 C C . TRP A 1 99 ? 7.268 -4.245 -12.363 1.00 86.75 99 TRP A C 1
ATOM 841 O O . TRP A 1 99 ? 7.923 -5.025 -13.045 1.00 86.75 99 TRP A O 1
ATOM 851 N N . PHE A 1 100 ? 7.012 -3.004 -12.776 1.00 87.00 100 PHE A N 1
ATOM 852 C CA . PHE A 1 100 ? 7.434 -2.509 -14.088 1.00 87.00 100 PHE A CA 1
ATOM 853 C C . PHE A 1 100 ? 8.926 -2.293 -14.261 1.00 87.00 100 PHE A C 1
ATOM 855 O O . PHE A 1 100 ? 9.454 -2.516 -15.349 1.00 87.00 100 PHE A O 1
ATOM 862 N N . LEU A 1 101 ? 9.630 -1.883 -13.213 1.00 88.00 101 LEU A N 1
ATOM 863 C CA . LEU A 1 101 ? 11.086 -1.855 -13.255 1.00 88.00 101 LEU A CA 1
ATOM 864 C C . LEU A 1 101 ? 11.641 -3.272 -13.403 1.00 88.00 101 LEU A C 1
ATOM 866 O O . LEU A 1 101 ? 12.558 -3.478 -14.195 1.00 88.00 101 LEU A O 1
ATOM 870 N N . MET A 1 102 ? 11.055 -4.253 -12.714 1.00 84.44 102 MET A N 1
ATOM 871 C CA . MET A 1 102 ? 11.463 -5.647 -12.865 1.00 84.44 102 MET A CA 1
ATOM 872 C C . MET A 1 102 ? 11.244 -6.143 -14.296 1.00 84.44 102 MET A C 1
ATOM 874 O O . MET A 1 102 ? 12.185 -6.637 -14.900 1.00 84.44 102 MET A O 1
ATOM 878 N N . GLU A 1 103 ? 10.063 -5.927 -14.877 1.00 84.19 103 GLU A N 1
ATOM 879 C CA . GLU A 1 103 ? 9.773 -6.291 -16.274 1.00 84.19 103 GLU A CA 1
ATOM 880 C C . GLU A 1 103 ? 10.686 -5.583 -17.287 1.00 84.19 103 GLU A C 1
ATOM 882 O O . GLU A 1 103 ? 11.056 -6.163 -18.305 1.00 84.19 103 GLU A O 1
ATOM 887 N N . LYS A 1 104 ? 11.065 -4.327 -17.023 1.00 84.88 104 LYS A N 1
ATOM 888 C CA . LYS A 1 104 ? 11.911 -3.540 -17.930 1.00 84.88 104 LYS A CA 1
ATOM 889 C C . LYS A 1 104 ? 13.373 -3.985 -17.922 1.00 84.88 104 LYS A C 1
ATOM 891 O O . LYS A 1 104 ? 14.029 -3.914 -18.959 1.00 84.88 104 LYS A O 1
ATOM 896 N N . TYR A 1 105 ? 13.902 -4.356 -16.757 1.00 84.94 105 TYR A N 1
ATOM 897 C CA . TYR A 1 105 ? 15.332 -4.633 -16.577 1.00 84.94 105 TYR A CA 1
ATOM 898 C C . TYR A 1 105 ? 15.668 -6.124 -16.485 1.00 84.94 105 TYR A C 1
ATOM 900 O O . TYR A 1 105 ? 16.825 -6.489 -16.690 1.00 84.94 105 TYR A O 1
ATOM 908 N N . PHE A 1 106 ? 14.692 -6.987 -16.204 1.00 81.81 106 PHE A N 1
ATOM 909 C CA . PHE A 1 106 ? 14.898 -8.418 -16.023 1.00 81.81 106 PHE A CA 1
ATOM 910 C C . PHE A 1 106 ? 13.947 -9.225 -16.907 1.00 81.81 106 PHE A C 1
ATOM 912 O O . PHE A 1 106 ? 12.755 -8.939 -16.997 1.00 81.81 106 PHE A O 1
ATOM 919 N N . ASP A 1 107 ? 14.471 -10.289 -17.517 1.00 80.94 107 ASP A N 1
ATOM 920 C CA . ASP A 1 107 ? 13.634 -11.281 -18.193 1.00 80.94 107 ASP A CA 1
ATOM 921 C C . ASP A 1 107 ? 12.700 -11.970 -17.181 1.00 80.94 107 ASP A C 1
ATOM 923 O O . ASP A 1 107 ? 13.052 -12.148 -16.008 1.00 80.94 107 ASP A O 1
ATOM 927 N N . LEU A 1 108 ? 11.523 -12.411 -17.632 1.00 73.88 108 LEU A N 1
ATOM 928 C CA . LEU A 1 108 ? 10.483 -13.012 -16.790 1.00 73.88 108 LEU A CA 1
ATOM 929 C C . LEU A 1 108 ? 11.031 -14.188 -15.966 1.00 73.88 108 LEU A C 1
ATOM 931 O O . LEU A 1 108 ? 10.672 -14.366 -14.802 1.00 73.88 108 LEU A O 1
ATOM 935 N N . ARG A 1 109 ? 11.960 -14.959 -16.548 1.00 75.56 109 ARG A N 1
ATOM 936 C CA . ARG A 1 109 ? 12.648 -16.072 -15.877 1.00 75.56 109 ARG A CA 1
ATOM 937 C C . ARG A 1 109 ? 13.524 -15.602 -14.717 1.00 75.56 109 ARG A C 1
ATOM 939 O O . ARG A 1 109 ? 13.491 -16.207 -13.650 1.00 75.56 109 ARG A O 1
ATOM 946 N N . HIS A 1 110 ? 14.283 -14.526 -14.899 1.00 75.06 110 HIS A N 1
ATOM 947 C CA . HIS A 1 110 ? 15.154 -13.979 -13.857 1.00 75.06 110 HIS A CA 1
ATOM 948 C C . HIS A 1 110 ? 14.352 -13.291 -12.751 1.00 75.06 110 HIS A C 1
ATOM 950 O O . HIS A 1 110 ? 14.660 -13.476 -11.574 1.00 75.06 110 HIS A O 1
ATOM 956 N N . THR A 1 111 ? 13.273 -12.596 -13.111 1.00 73.12 111 THR A N 1
ATOM 957 C CA . THR A 1 111 ? 12.304 -12.029 -12.165 1.00 73.12 111 THR A CA 1
ATOM 958 C C . THR A 1 111 ? 11.643 -13.115 -11.320 1.00 73.12 111 THR A C 1
ATOM 960 O O . THR A 1 111 ? 11.612 -12.995 -10.098 1.00 73.12 111 THR A O 1
ATOM 963 N N . ALA A 1 112 ? 11.183 -14.210 -11.936 1.00 74.75 112 ALA A N 1
ATOM 964 C CA . ALA A 1 112 ? 10.557 -15.326 -11.228 1.00 74.75 112 ALA A CA 1
ATOM 965 C C . ALA A 1 112 ? 11.528 -16.041 -10.275 1.00 74.75 112 ALA A C 1
ATOM 967 O O . ALA A 1 112 ? 11.164 -16.337 -9.137 1.00 74.75 112 ALA A O 1
ATOM 968 N N . VAL A 1 113 ? 12.773 -16.277 -10.704 1.00 77.12 113 VAL A N 1
ATOM 969 C CA . VAL A 1 113 ? 13.809 -16.878 -9.849 1.00 77.12 113 VAL A CA 1
ATOM 970 C C . VAL A 1 113 ? 14.177 -15.940 -8.698 1.00 77.12 113 VAL A C 1
ATOM 972 O O . VAL A 1 113 ? 14.241 -16.388 -7.557 1.00 77.12 113 VAL A O 1
ATOM 975 N N . GLY A 1 114 ? 14.356 -14.642 -8.958 1.00 76.69 114 GLY A N 1
ATOM 976 C CA . GLY A 1 114 ? 14.634 -13.648 -7.917 1.00 76.69 114 GLY A CA 1
ATOM 977 C C . GLY A 1 114 ? 13.501 -13.540 -6.894 1.00 76.69 114 GLY A C 1
ATOM 978 O O . GLY A 1 114 ? 13.752 -13.559 -5.691 1.00 76.69 114 GLY A O 1
ATOM 979 N N . LEU A 1 115 ? 12.248 -13.515 -7.356 1.00 75.56 115 LEU A N 1
ATOM 980 C CA . LEU A 1 115 ? 11.071 -13.565 -6.488 1.00 75.56 115 LEU A CA 1
ATOM 981 C C . LEU A 1 115 ? 11.051 -14.842 -5.649 1.00 75.56 115 LEU A C 1
ATOM 983 O O . LEU A 1 115 ? 10.875 -14.745 -4.442 1.00 75.56 115 LEU A O 1
ATOM 987 N N . ALA A 1 116 ? 11.279 -16.017 -6.238 1.00 75.88 116 ALA A N 1
ATOM 988 C CA . ALA A 1 116 ? 11.282 -17.281 -5.502 1.00 75.88 116 ALA A CA 1
ATOM 989 C C . ALA A 1 116 ? 12.390 -17.335 -4.435 1.00 75.88 116 ALA A C 1
ATOM 991 O O . ALA A 1 116 ? 12.134 -17.725 -3.295 1.00 75.88 116 ALA A O 1
ATOM 992 N N . VAL A 1 117 ? 13.603 -16.894 -4.778 1.00 78.50 117 VAL A N 1
ATOM 993 C CA . VAL A 1 117 ? 14.759 -16.895 -3.869 1.00 78.50 117 VAL A CA 1
ATOM 994 C C . VAL A 1 117 ? 14.600 -15.877 -2.742 1.00 78.50 117 VAL A C 1
ATOM 996 O O . VAL A 1 117 ? 15.036 -16.153 -1.632 1.00 78.50 117 VAL A O 1
ATOM 999 N N . CYS A 1 118 ? 13.961 -14.730 -2.981 1.00 77.50 118 CYS A N 1
ATOM 1000 C CA . CYS A 1 118 ? 13.769 -13.702 -1.955 1.00 77.50 118 CYS A CA 1
ATOM 1001 C C . CYS A 1 118 ? 12.503 -13.920 -1.113 1.00 77.50 118 CYS A C 1
ATOM 1003 O O . CYS A 1 118 ? 12.531 -13.693 0.096 1.00 77.50 118 CYS A O 1
ATOM 1005 N N . LEU A 1 119 ? 11.397 -14.370 -1.715 1.00 76.00 119 LEU A N 1
ATOM 1006 C CA . LEU A 1 119 ? 10.123 -14.554 -1.014 1.00 76.00 119 LEU A CA 1
ATOM 1007 C C . LEU A 1 119 ? 10.162 -15.723 -0.035 1.00 76.00 119 LEU A C 1
ATOM 1009 O O . LEU A 1 119 ? 9.611 -15.598 1.054 1.00 76.00 119 LEU A O 1
ATOM 1013 N N . VAL A 1 120 ? 10.800 -16.843 -0.388 1.00 75.38 120 VAL A N 1
ATOM 1014 C CA . VAL A 1 120 ? 10.802 -18.037 0.473 1.00 75.38 120 VAL A CA 1
ATOM 1015 C C . VAL A 1 120 ? 11.503 -17.770 1.813 1.00 75.38 120 VAL A C 1
ATOM 1017 O O . VAL A 1 120 ? 10.869 -17.975 2.849 1.00 75.38 120 VAL A O 1
ATOM 1020 N N . PRO A 1 121 ? 12.743 -17.242 1.858 1.00 75.50 121 PRO A N 1
ATOM 1021 C CA . PRO A 1 121 ? 13.382 -16.876 3.116 1.00 75.50 121 PRO A CA 1
ATOM 1022 C C . PRO A 1 121 ? 12.619 -15.771 3.837 1.00 75.50 121 PRO A C 1
ATOM 1024 O O . PRO A 1 121 ? 12.478 -15.836 5.053 1.00 75.50 121 PRO A O 1
ATOM 1027 N N . PHE A 1 122 ? 12.089 -14.784 3.105 1.00 75.00 122 PHE A N 1
ATOM 1028 C CA . PHE A 1 122 ? 11.342 -13.687 3.710 1.00 75.00 122 PHE A CA 1
ATOM 1029 C C . PHE A 1 122 ? 10.109 -14.190 4.462 1.00 75.00 122 PHE A C 1
ATOM 1031 O O . PHE A 1 122 ? 9.973 -13.879 5.636 1.00 75.00 122 PHE A O 1
ATOM 1038 N N . VAL A 1 123 ? 9.270 -15.023 3.837 1.00 70.81 123 VAL A N 1
ATOM 1039 C CA . VAL A 1 123 ? 8.054 -15.593 4.447 1.00 70.81 123 VAL A CA 1
ATOM 1040 C C . VAL A 1 123 ? 8.375 -16.472 5.657 1.00 70.81 123 VAL A C 1
ATOM 1042 O O . VAL A 1 123 ? 7.629 -16.459 6.640 1.00 70.81 123 VAL A O 1
ATOM 1045 N N . VAL A 1 124 ? 9.479 -17.223 5.597 1.00 72.50 124 VAL A N 1
ATOM 1046 C CA . VAL A 1 124 ? 9.941 -18.075 6.702 1.00 72.50 124 VAL A CA 1
ATOM 1047 C C . VAL A 1 124 ? 10.443 -17.226 7.872 1.00 72.50 124 VAL A C 1
ATOM 1049 O O . VAL A 1 124 ? 10.052 -17.470 9.010 1.00 72.50 124 VAL A O 1
ATOM 1052 N N . ILE A 1 125 ? 11.262 -16.205 7.606 1.00 71.69 125 ILE A N 1
ATOM 1053 C CA . ILE A 1 125 ? 11.851 -15.331 8.634 1.00 71.69 125 ILE A CA 1
ATOM 1054 C C . ILE A 1 125 ? 10.793 -14.419 9.262 1.00 71.69 125 ILE A C 1
ATOM 1056 O O . ILE A 1 125 ? 10.810 -14.189 10.469 1.00 71.69 125 ILE A O 1
ATOM 1060 N N . SER A 1 126 ? 9.860 -13.897 8.466 1.00 65.56 126 SER A N 1
ATOM 1061 C CA . SER A 1 126 ? 8.822 -12.979 8.937 1.00 65.56 126 SER A CA 1
ATOM 1062 C C . SER A 1 126 ? 7.673 -13.679 9.666 1.00 65.56 126 SER A C 1
ATOM 1064 O O . SER A 1 126 ? 6.802 -13.002 10.210 1.00 65.56 126 SER A O 1
ATOM 1066 N N . GLY A 1 127 ? 7.615 -15.017 9.640 1.00 63.38 127 GLY A N 1
ATOM 1067 C CA . GLY A 1 127 ? 6.486 -15.781 10.171 1.00 63.38 127 GLY A CA 1
ATOM 1068 C C . GLY A 1 127 ? 5.164 -15.487 9.450 1.00 63.38 127 GLY A C 1
ATOM 1069 O O . GLY A 1 127 ? 4.095 -15.762 9.996 1.00 63.38 127 GLY A O 1
ATOM 1070 N N . SER A 1 128 ? 5.205 -14.929 8.230 1.00 58.81 128 SER A N 1
ATOM 1071 C CA . SER A 1 128 ? 4.016 -14.496 7.474 1.00 58.81 128 SER A CA 1
ATOM 1072 C C . SER A 1 128 ? 3.085 -15.641 7.065 1.00 58.81 128 SER A C 1
ATOM 1074 O O . SER A 1 128 ? 1.945 -15.381 6.695 1.00 58.81 128 SER A O 1
ATOM 1076 N N . VAL A 1 129 ? 3.513 -16.898 7.206 1.00 58.75 129 VAL A N 1
ATOM 1077 C CA . VAL A 1 129 ? 2.639 -18.085 7.154 1.00 58.75 129 VAL A CA 1
ATOM 1078 C C . VAL A 1 129 ? 1.514 -18.042 8.196 1.00 58.75 129 VAL A C 1
ATOM 1080 O O . VAL A 1 129 ? 0.432 -18.558 7.943 1.00 58.75 129 VAL A O 1
ATOM 1083 N N . ASN A 1 130 ? 1.704 -17.353 9.324 1.00 53.78 130 ASN A N 1
ATOM 1084 C CA . ASN A 1 130 ? 0.636 -17.128 10.306 1.00 53.78 130 ASN A CA 1
ATOM 1085 C C . ASN A 1 130 ? -0.334 -16.006 9.887 1.00 53.78 130 ASN A C 1
ATOM 1087 O O . ASN A 1 130 ? -1.401 -15.858 10.474 1.00 53.78 130 ASN A O 1
ATOM 1091 N N . ASN A 1 131 ? 0.009 -15.228 8.854 1.00 55.06 131 ASN A N 1
ATOM 1092 C CA . ASN A 1 131 ? -0.799 -14.126 8.328 1.00 55.06 131 ASN A CA 1
ATOM 1093 C C . ASN A 1 131 ? -1.775 -14.578 7.222 1.00 55.06 131 ASN A C 1
ATOM 1095 O O . ASN A 1 131 ? -2.376 -13.752 6.537 1.00 55.06 131 ASN A O 1
ATOM 1099 N N . LEU A 1 132 ? -1.968 -15.895 7.059 1.00 52.25 132 LEU A N 1
ATOM 1100 C CA . LEU A 1 132 ? -2.989 -16.484 6.181 1.00 52.25 132 LEU A CA 1
ATOM 1101 C C . LEU A 1 132 ? -4.419 -16.061 6.567 1.00 52.25 132 LEU A C 1
ATOM 1103 O O . LEU A 1 132 ? -5.331 -16.183 5.758 1.00 52.25 132 LEU A O 1
ATOM 1107 N N . LEU A 1 133 ? -4.619 -15.477 7.754 1.00 49.25 133 LEU A N 1
ATOM 1108 C CA . LEU A 1 133 ? -5.873 -14.823 8.147 1.00 49.25 133 LEU A CA 1
ATOM 1109 C C . LEU A 1 133 ? -6.269 -13.638 7.241 1.00 49.25 133 LEU A C 1
ATOM 1111 O O . LEU A 1 133 ? -7.399 -13.173 7.323 1.00 49.25 133 LEU A O 1
ATOM 1115 N N . ALA A 1 134 ? -5.384 -13.177 6.350 1.00 52.25 134 ALA A N 1
ATOM 1116 C CA . ALA A 1 134 ? -5.709 -12.207 5.301 1.00 52.25 134 ALA A CA 1
ATOM 1117 C C . ALA A 1 134 ? -6.605 -12.774 4.176 1.00 52.25 134 ALA A C 1
ATOM 1119 O O . ALA A 1 134 ? -7.007 -12.034 3.276 1.00 52.25 134 ALA A O 1
ATOM 1120 N N . LEU A 1 135 ? -6.909 -14.077 4.198 1.00 57.38 135 LEU A N 1
ATOM 1121 C CA . LEU A 1 135 ? -7.923 -14.675 3.335 1.00 57.38 135 LEU A CA 1
ATOM 1122 C C . LEU A 1 135 ? -9.304 -14.030 3.603 1.00 57.38 135 LEU A C 1
ATOM 1124 O O . LEU A 1 135 ? -9.598 -13.649 4.736 1.00 57.38 135 LEU A O 1
ATOM 1128 N N . PRO A 1 136 ? -10.180 -13.917 2.589 1.00 61.06 136 PRO A N 1
ATOM 1129 C CA . PRO A 1 136 ? -11.423 -13.143 2.645 1.00 61.06 136 PRO A CA 1
ATOM 1130 C C . PRO A 1 136 ? -12.548 -13.834 3.437 1.00 61.06 136 PRO A C 1
ATOM 1132 O O . PRO A 1 136 ? -13.681 -13.942 2.968 1.00 61.06 136 PRO A O 1
ATOM 1135 N N . TYR A 1 137 ? -12.241 -14.344 4.627 1.00 64.06 137 TYR A N 1
ATOM 1136 C CA . TYR A 1 137 ? -13.157 -15.127 5.458 1.00 64.06 137 TYR A CA 1
ATOM 1137 C C . TYR A 1 137 ? -13.581 -14.409 6.738 1.00 64.06 137 TYR A C 1
ATOM 1139 O O . TYR A 1 137 ? -14.508 -14.866 7.402 1.00 64.06 137 TYR A O 1
ATOM 1147 N N . SER A 1 138 ? -12.944 -13.288 7.081 1.00 65.06 138 SER A N 1
ATOM 1148 C CA . SER A 1 138 ? -13.303 -12.502 8.260 1.00 65.06 138 SER A CA 1
ATOM 1149 C C . SER A 1 138 ? -13.310 -11.010 7.962 1.00 65.06 138 SER A C 1
ATOM 1151 O O . SER A 1 138 ? -12.322 -10.467 7.465 1.00 65.06 138 SER A O 1
ATOM 1153 N N . VAL A 1 139 ? -14.396 -10.334 8.337 1.00 62.59 139 VAL A N 1
ATOM 1154 C CA . VAL A 1 139 ? -14.459 -8.871 8.355 1.00 62.59 139 VAL A CA 1
ATOM 1155 C C . VAL A 1 139 ? -13.999 -8.382 9.722 1.00 62.59 139 VAL A C 1
ATOM 1157 O O . VAL A 1 139 ? -14.728 -8.468 10.707 1.00 62.59 139 VAL A O 1
ATOM 1160 N N . GLY A 1 140 ? -12.785 -7.842 9.785 1.00 64.50 140 GLY A N 1
ATOM 1161 C CA . GLY A 1 140 ? -12.342 -7.067 10.939 1.00 64.50 140 GLY A CA 1
ATOM 1162 C C . GLY A 1 140 ? -12.942 -5.666 10.878 1.00 64.50 140 GLY A C 1
ATOM 1163 O O . GLY A 1 140 ? -12.649 -4.904 9.958 1.00 64.50 140 GLY A O 1
ATOM 1164 N N . VAL A 1 141 ? -13.788 -5.307 11.843 1.00 63.97 141 VAL A N 1
ATOM 1165 C CA . VAL A 1 141 ? -14.226 -3.916 11.994 1.00 63.97 141 VAL A CA 1
ATOM 1166 C C . VAL A 1 141 ? -13.168 -3.174 12.801 1.00 63.97 141 VAL A C 1
ATOM 1168 O O . VAL A 1 141 ? -12.902 -3.542 13.944 1.00 63.97 141 VAL A O 1
ATOM 1171 N N . ASP A 1 142 ? -12.609 -2.102 12.234 1.00 62.94 142 ASP A N 1
ATOM 1172 C CA . ASP A 1 142 ? -11.788 -1.133 12.976 1.00 62.94 142 ASP A CA 1
ATOM 1173 C C . ASP A 1 142 ? -12.649 -0.430 14.034 1.00 62.94 142 ASP A C 1
ATOM 1175 O O . ASP A 1 142 ? -13.195 0.656 13.808 1.00 62.94 142 ASP A O 1
ATOM 1179 N N . HIS A 1 143 ? -12.846 -1.090 15.172 1.00 58.31 143 HIS A N 1
ATOM 1180 C CA . HIS A 1 143 ? -13.596 -0.549 16.299 1.00 58.31 143 HIS A CA 1
ATOM 1181 C C . HIS A 1 143 ? -12.685 0.257 17.230 1.00 58.31 143 HIS A C 1
ATOM 1183 O O . HIS A 1 143 ? -13.127 1.231 17.842 1.00 58.31 143 HIS A O 1
ATOM 1189 N N . ASP A 1 144 ? -11.411 -0.127 17.332 1.00 65.94 144 ASP A N 1
ATOM 1190 C CA . ASP A 1 144 ? -10.451 0.554 18.185 1.00 65.94 144 ASP A CA 1
ATOM 1191 C C . ASP A 1 144 ? -9.712 1.665 17.426 1.00 65.94 144 ASP A C 1
ATOM 1193 O O . ASP A 1 144 ? -9.298 1.524 16.279 1.00 65.94 144 ASP A O 1
ATOM 1197 N N . ARG A 1 145 ? -9.537 2.809 18.086 1.00 65.94 145 ARG A N 1
ATOM 1198 C CA . ARG A 1 145 ? -8.756 3.926 17.547 1.00 65.94 145 ARG A CA 1
ATOM 1199 C C . ARG A 1 145 ? -7.263 3.631 17.586 1.00 65.94 145 ARG A C 1
ATOM 1201 O O . ARG A 1 145 ? -6.515 4.204 16.798 1.00 65.94 145 ARG A O 1
ATOM 1208 N N . THR A 1 146 ? -6.841 2.761 18.501 1.00 64.69 146 THR A N 1
ATOM 1209 C CA . THR A 1 146 ? -5.430 2.414 18.687 1.00 64.69 146 THR A CA 1
ATOM 1210 C C . THR A 1 146 ? -4.929 1.402 17.658 1.00 64.69 146 THR A C 1
ATOM 1212 O O . THR A 1 146 ? -3.756 1.445 17.285 1.00 64.69 146 THR A O 1
ATOM 1215 N N . SER A 1 147 ? -5.813 0.564 17.102 1.00 67.19 147 SER A N 1
ATOM 1216 C CA . SER A 1 147 ? -5.441 -0.453 16.109 1.00 67.19 147 SER A CA 1
ATOM 1217 C C . SER A 1 147 ? -5.018 0.134 14.758 1.00 67.19 147 SER A C 1
ATOM 1219 O O . SER A 1 147 ? -4.251 -0.498 14.044 1.00 67.19 147 SER A O 1
ATOM 1221 N N . LEU A 1 148 ? -5.451 1.357 14.429 1.00 71.94 148 LEU A N 1
ATOM 1222 C CA . LEU A 1 148 ? -5.141 2.034 13.159 1.00 71.94 148 LEU A CA 1
ATOM 1223 C C . LEU A 1 148 ? -3.644 2.305 12.946 1.00 71.94 148 LEU A C 1
ATOM 1225 O O . LEU A 1 148 ? -3.179 2.317 11.810 1.00 71.94 148 LEU A O 1
ATOM 1229 N N . TYR A 1 149 ? -2.903 2.549 14.028 1.00 74.19 149 TYR A N 1
ATOM 1230 C CA . TYR A 1 149 ? -1.484 2.926 13.980 1.00 74.19 149 TYR A CA 1
ATOM 1231 C C . TYR A 1 149 ? -0.568 1.856 14.589 1.00 74.19 149 TYR A C 1
ATOM 1233 O O . TYR A 1 149 ? 0.658 1.981 14.533 1.00 74.19 149 TYR A O 1
ATOM 1241 N N . LYS A 1 150 ? -1.148 0.791 15.159 1.00 69.62 150 LYS A N 1
ATOM 1242 C CA . LYS A 1 150 ? -0.412 -0.305 15.785 1.00 69.62 150 LYS A CA 1
ATOM 1243 C C . LYS A 1 150 ? -0.092 -1.373 14.744 1.00 69.62 150 LYS A C 1
ATOM 1245 O O . LYS A 1 150 ? -0.924 -2.206 14.402 1.00 69.62 150 LYS A O 1
ATOM 1250 N N . TYR A 1 151 ? 1.147 -1.368 14.266 1.00 67.19 151 TYR A N 1
ATOM 1251 C CA . TYR A 1 151 ? 1.660 -2.456 13.440 1.00 67.19 151 TYR A CA 1
ATOM 1252 C C . TYR A 1 151 ? 2.184 -3.573 14.336 1.00 67.19 151 TYR A C 1
ATOM 1254 O O . TYR A 1 151 ? 3.067 -3.345 15.168 1.00 67.19 151 TYR A O 1
ATOM 1262 N N . ASN A 1 152 ? 1.672 -4.784 14.139 1.00 62.44 152 ASN A N 1
ATOM 1263 C CA . ASN A 1 152 ? 2.260 -5.970 14.746 1.00 62.44 152 ASN A CA 1
ATOM 1264 C C . ASN A 1 152 ? 3.657 -6.163 14.145 1.00 62.44 152 ASN A C 1
ATOM 1266 O O . ASN A 1 152 ? 3.798 -6.358 12.938 1.00 62.44 152 ASN A O 1
ATOM 1270 N N . THR A 1 153 ? 4.695 -6.067 14.974 1.00 65.31 153 THR A N 1
ATOM 1271 C CA . THR A 1 153 ? 6.069 -6.375 14.568 1.00 65.31 153 THR A CA 1
ATOM 1272 C C . THR A 1 153 ? 6.514 -7.654 15.257 1.00 65.31 153 THR A C 1
ATOM 1274 O O . THR A 1 153 ? 6.035 -7.980 16.339 1.00 65.31 153 THR A O 1
ATOM 1277 N N . VAL A 1 154 ? 7.469 -8.362 14.651 1.00 61.88 154 VAL A N 1
ATOM 1278 C CA . VAL A 1 154 ? 8.039 -9.605 15.206 1.00 61.88 154 VAL A CA 1
ATOM 1279 C C . VAL A 1 154 ? 8.570 -9.416 16.637 1.00 61.88 154 VAL A C 1
ATOM 1281 O O . VAL A 1 154 ? 8.577 -10.356 17.422 1.00 61.88 154 VAL A O 1
ATOM 1284 N N . PHE A 1 155 ? 8.972 -8.194 16.997 1.00 65.69 155 PHE A N 1
ATOM 1285 C CA . PHE A 1 155 ? 9.511 -7.857 18.317 1.00 65.69 155 PHE A CA 1
ATOM 1286 C C . PHE A 1 155 ? 8.482 -7.241 19.275 1.00 65.69 155 PHE A C 1
ATOM 1288 O O . PHE A 1 155 ? 8.751 -7.137 20.467 1.00 65.69 155 PHE A O 1
ATOM 1295 N N . ASN A 1 156 ? 7.314 -6.827 18.778 1.00 58.44 156 ASN A N 1
ATOM 1296 C CA . ASN A 1 156 ? 6.241 -6.231 19.571 1.00 58.44 156 ASN A CA 1
ATOM 1297 C C . ASN A 1 156 ? 5.093 -7.235 19.715 1.00 58.44 156 ASN A C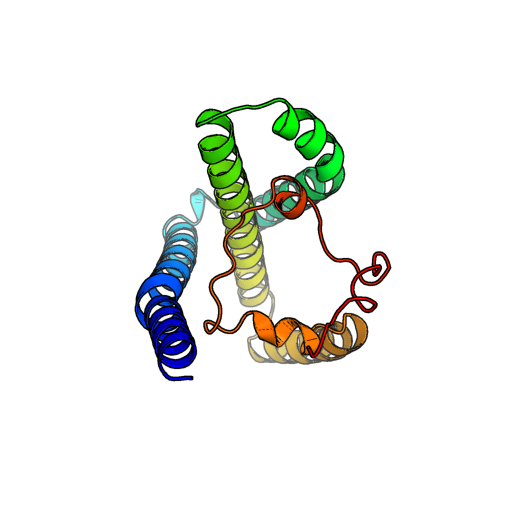 1
ATOM 1299 O O . ASN A 1 156 ? 4.012 -7.063 19.149 1.00 58.44 156 ASN A O 1
ATOM 1303 N N . VAL A 1 157 ? 5.368 -8.329 20.427 1.00 55.88 157 VAL A N 1
ATOM 1304 C CA . VAL A 1 157 ? 4.416 -9.420 20.642 1.00 55.88 157 VAL A CA 1
ATOM 1305 C C . VAL A 1 157 ? 4.064 -9.506 22.128 1.00 55.88 157 VAL A C 1
ATOM 1307 O O . VAL A 1 157 ? 4.562 -10.354 22.853 1.00 55.88 157 VAL A O 1
ATOM 1310 N N . GLU A 1 158 ? 3.130 -8.665 22.573 1.00 51.97 158 GLU A N 1
ATOM 1311 C CA . GLU A 1 158 ? 2.234 -9.025 23.694 1.00 51.97 158 GLU A CA 1
ATOM 1312 C C . GLU A 1 158 ? 1.119 -9.995 23.221 1.00 51.97 158 GLU A C 1
ATOM 1314 O O . GLU A 1 158 ? 0.349 -10.536 24.010 1.00 51.97 158 GLU A O 1
ATOM 1319 N N . SER A 1 159 ? 1.029 -10.234 21.904 1.00 46.50 159 SER A N 1
ATOM 1320 C CA . SER A 1 159 ? -0.132 -10.803 21.204 1.00 46.50 159 SER A CA 1
ATOM 1321 C C . SER A 1 159 ? -0.307 -12.327 21.286 1.00 46.50 159 SER A C 1
ATOM 1323 O O . SER A 1 159 ? -1.343 -12.818 20.840 1.00 46.50 159 SER A O 1
ATOM 1325 N N . THR A 1 160 ? 0.634 -13.102 21.829 1.00 41.47 160 THR A N 1
ATOM 1326 C CA . THR A 1 160 ? 0.453 -14.568 21.947 1.00 41.47 160 THR A CA 1
ATOM 1327 C C . THR A 1 160 ? -0.116 -15.011 23.292 1.00 41.47 160 THR A C 1
ATOM 1329 O O . THR A 1 160 ? -0.486 -16.172 23.427 1.00 41.47 160 THR A O 1
ATOM 1332 N N . GLN A 1 161 ? -0.234 -14.117 24.282 1.00 41.84 161 GLN A N 1
ATOM 1333 C CA . GLN A 1 161 ? -0.736 -14.486 25.615 1.00 41.84 161 GLN A CA 1
ATOM 1334 C C . GLN A 1 161 ? -2.269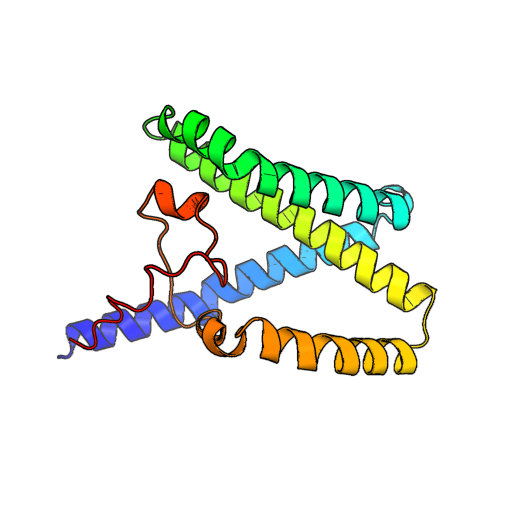 -14.509 25.728 1.00 41.84 161 GLN A C 1
ATOM 1336 O O . GLN A 1 161 ? -2.786 -15.040 26.702 1.00 41.84 161 GLN A O 1
ATOM 1341 N N . ASN A 1 162 ? -2.996 -14.001 24.725 1.00 39.50 162 ASN A N 1
ATOM 1342 C CA . ASN A 1 162 ? -4.465 -13.983 24.696 1.00 39.50 162 ASN A CA 1
ATOM 1343 C C . ASN A 1 162 ? -5.047 -14.521 23.377 1.00 39.50 162 ASN A C 1
ATOM 1345 O O . ASN A 1 162 ? -6.106 -14.080 22.933 1.00 39.50 162 ASN A O 1
ATOM 1349 N N . LEU A 1 163 ? -4.397 -15.506 22.747 1.00 37.41 163 LEU A N 1
ATOM 1350 C CA . LEU A 1 163 ? -5.074 -16.364 21.765 1.00 37.41 163 LEU A CA 1
ATOM 1351 C C . LEU A 1 163 ? -5.957 -17.358 22.528 1.00 37.41 163 LEU A C 1
ATOM 1353 O O . LEU A 1 163 ? -5.670 -18.550 22.616 1.00 37.41 163 LEU A O 1
ATOM 1357 N N . GLY A 1 164 ? -7.004 -16.811 23.148 1.00 31.19 164 GLY A N 1
ATOM 1358 C CA . GLY A 1 164 ? -8.042 -17.550 23.840 1.00 31.19 164 GLY A CA 1
ATOM 1359 C C . GLY A 1 164 ? -8.750 -18.473 22.863 1.00 31.19 164 GLY A C 1
ATOM 1360 O O . GLY A 1 164 ? -9.636 -18.063 22.123 1.00 31.19 164 GLY A O 1
ATOM 1361 N N . TRP A 1 165 ? -8.356 -19.739 22.893 1.00 35.22 165 TRP A N 1
ATOM 1362 C CA . TRP A 1 165 ? -9.277 -20.839 22.673 1.00 35.22 165 TRP A CA 1
ATOM 1363 C C . TRP A 1 165 ? -10.133 -20.971 23.937 1.00 35.22 165 TRP A C 1
ATOM 1365 O O . TRP A 1 165 ? -9.833 -21.811 24.779 1.00 35.22 165 TRP A O 1
ATOM 1375 N N . TYR A 1 166 ? -11.137 -20.099 24.078 1.00 33.38 166 TYR A N 1
ATOM 1376 C CA . TYR A 1 166 ? -12.336 -20.280 24.905 1.00 33.38 166 TYR A CA 1
ATOM 1377 C C . TYR A 1 166 ? -13.486 -19.460 24.320 1.00 33.38 166 TYR A C 1
ATOM 1379 O O . TYR A 1 166 ? -13.284 -18.246 24.097 1.00 33.38 166 TYR A O 1
#

Foldseek 3Di:
DVVVVVVLVVQQCCLPPPVVVVVVVVLVVLLVVCVVCVVVQPLVVLQVVLVVVLVVCLVCLVVVLVVLVPDDDPVSVVVLVVVVVVSVSSVSSNVSSVVVVCVVPHDPVRSVVVCVVVVVVVCVVQVCVVVPVPPSSHDDDPPDSVVSSDDDGPPPPPPPVPPDPD